Protein AF-A0A254SYN2-F1 (afdb_monomer_lite)

Structure (mmCIF, N/CA/C/O backbone):
data_AF-A0A254SYN2-F1
#
_entry.id   AF-A0A254SYN2-F1
#
loop_
_atom_site.group_PDB
_atom_site.id
_atom_site.type_symbol
_atom_site.label_atom_id
_atom_site.label_alt_id
_atom_site.label_comp_id
_atom_site.label_asym_id
_atom_site.label_entity_id
_atom_site.label_seq_id
_atom_site.pdbx_PDB_ins_code
_atom_site.Cartn_x
_atom_site.Cartn_y
_atom_site.Cartn_z
_atom_site.occupancy
_atom_site.B_iso_or_equiv
_atom_site.auth_seq_id
_atom_site.auth_comp_id
_atom_site.auth_asym_id
_atom_site.auth_atom_id
_atom_site.pdbx_PDB_model_num
ATOM 1 N N . MET A 1 1 ? -3.167 -51.698 -10.925 1.00 39.75 1 MET A N 1
ATOM 2 C CA . MET A 1 1 ? -2.019 -50.828 -11.268 1.00 39.75 1 MET A CA 1
ATOM 3 C C . MET A 1 1 ? -2.520 -49.393 -11.200 1.00 39.75 1 MET A C 1
ATOM 5 O O . MET A 1 1 ? -3.400 -49.044 -11.966 1.00 39.75 1 MET A O 1
ATOM 9 N N . ARG A 1 2 ? -2.306 -48.745 -10.051 1.00 41.72 2 ARG A N 1
ATOM 10 C CA . ARG A 1 2 ? -1.250 -47.735 -9.826 1.00 41.72 2 ARG A CA 1
ATOM 11 C C . ARG A 1 2 ? -1.563 -46.436 -10.576 1.00 41.72 2 ARG A C 1
ATOM 13 O O . ARG A 1 2 ? -1.392 -46.366 -11.780 1.00 41.72 2 ARG A O 1
ATOM 20 N N . ASN A 1 3 ? -2.130 -45.486 -9.833 1.00 45.12 3 ASN A N 1
ATOM 21 C CA . ASN A 1 3 ? -1.497 -44.224 -9.428 1.00 45.12 3 ASN A CA 1
ATOM 22 C C . ASN A 1 3 ? -1.030 -43.360 -10.598 1.00 45.12 3 ASN A C 1
ATOM 24 O O . ASN A 1 3 ? -0.080 -43.741 -11.271 1.00 45.12 3 ASN A O 1
ATOM 28 N N . CYS A 1 4 ? -1.628 -42.173 -10.733 1.00 39.38 4 CYS A N 1
ATOM 29 C CA . CYS A 1 4 ? -0.924 -40.881 -10.824 1.00 39.38 4 CYS A CA 1
ATOM 30 C C . CYS A 1 4 ? -1.861 -39.791 -11.370 1.00 39.38 4 CYS A C 1
ATOM 32 O O . CYS A 1 4 ? -1.658 -39.283 -12.464 1.00 39.38 4 CYS A O 1
ATOM 34 N N . LEU A 1 5 ? -2.882 -39.400 -10.605 1.00 41.75 5 LEU A N 1
ATOM 35 C CA . LEU A 1 5 ? -3.561 -38.117 -10.835 1.00 41.75 5 LEU A CA 1
ATOM 36 C C . LEU A 1 5 ? -3.790 -37.414 -9.494 1.00 41.75 5 LEU A C 1
ATOM 38 O O . LEU A 1 5 ? -4.899 -37.087 -9.092 1.00 41.75 5 LEU A O 1
ATOM 42 N N . LEU A 1 6 ? -2.704 -37.302 -8.736 1.00 45.00 6 LEU A N 1
ATOM 43 C CA . LEU A 1 6 ? -2.683 -36.694 -7.410 1.00 45.00 6 LEU A CA 1
ATOM 44 C C . LEU A 1 6 ? -1.333 -36.004 -7.211 1.00 45.00 6 LEU A C 1
ATOM 46 O O . LEU A 1 6 ? -0.645 -36.231 -6.228 1.00 45.00 6 LEU A O 1
ATOM 50 N N . VAL A 1 7 ? -0.896 -35.225 -8.202 1.00 44.88 7 VAL A N 1
ATOM 51 C CA . VAL A 1 7 ? 0.292 -34.374 -8.087 1.00 44.88 7 VAL A CA 1
ATOM 52 C C . VAL A 1 7 ? 0.077 -33.141 -8.967 1.00 44.88 7 VAL A C 1
ATOM 54 O O . VAL A 1 7 ? -0.285 -33.285 -10.130 1.00 44.88 7 VAL A O 1
ATOM 57 N N . LEU A 1 8 ? 0.341 -31.963 -8.390 1.00 41.53 8 LEU A N 1
ATOM 58 C CA . LEU A 1 8 ? 0.424 -30.626 -9.006 1.00 41.53 8 LEU A CA 1
ATOM 59 C C . LEU A 1 8 ? -0.841 -29.744 -9.033 1.00 41.53 8 LEU A C 1
ATOM 61 O O . LEU A 1 8 ? -1.181 -29.155 -10.048 1.00 41.53 8 LEU A O 1
ATOM 65 N N . PHE A 1 9 ? -1.432 -29.501 -7.863 1.00 37.84 9 PHE A N 1
ATOM 66 C CA . PHE A 1 9 ? -1.893 -28.142 -7.512 1.00 37.84 9 PHE A CA 1
ATOM 67 C C . PHE A 1 9 ? -1.168 -27.661 -6.245 1.00 37.84 9 PHE A C 1
ATOM 69 O O . PHE A 1 9 ? -1.768 -27.206 -5.281 1.00 37.84 9 PHE A O 1
ATOM 76 N N . PHE A 1 10 ? 0.154 -27.843 -6.222 1.00 44.53 10 PHE A N 1
ATOM 77 C CA . PHE A 1 10 ? 1.010 -27.481 -5.089 1.00 44.53 10 PHE A CA 1
ATOM 78 C C . PHE A 1 10 ? 2.329 -26.843 -5.542 1.00 44.53 10 PHE A C 1
ATOM 80 O O . PHE A 1 10 ? 3.385 -27.168 -5.028 1.00 44.53 10 PHE A O 1
ATOM 87 N N . ILE A 1 11 ? 2.291 -25.956 -6.537 1.00 45.94 11 ILE A N 1
ATOM 88 C CA . ILE A 1 11 ? 3.391 -25.030 -6.856 1.00 45.94 11 ILE A CA 1
ATOM 89 C C . ILE A 1 11 ? 2.691 -23.822 -7.492 1.00 45.94 11 ILE A C 1
ATOM 91 O O . ILE A 1 11 ? 2.248 -23.912 -8.626 1.00 45.94 11 ILE A O 1
ATOM 95 N N . THR A 1 12 ? 2.316 -22.777 -6.759 1.00 41.75 12 THR A N 1
ATOM 96 C CA . THR A 1 12 ? 3.215 -21.694 -6.354 1.00 41.75 12 THR A CA 1
ATOM 97 C C . THR A 1 12 ? 2.760 -21.065 -5.033 1.00 41.75 12 TH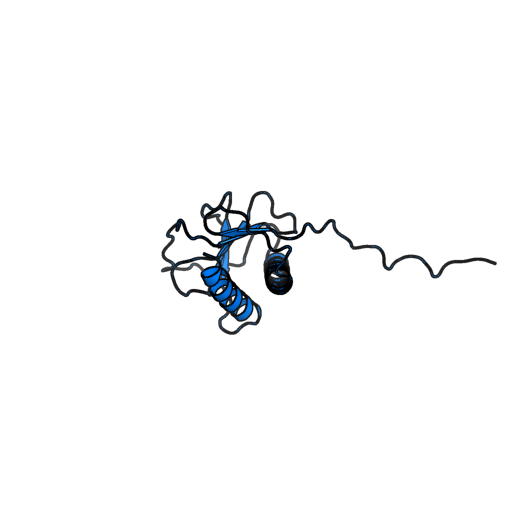R A C 1
ATOM 99 O O . THR A 1 12 ? 2.270 -19.938 -4.998 1.00 41.75 12 THR A O 1
ATOM 102 N N . SER A 1 13 ? 2.969 -21.735 -3.905 1.00 41.41 13 SER A N 1
ATOM 103 C CA . SER A 1 13 ? 3.272 -20.974 -2.693 1.00 41.41 13 SER A CA 1
ATOM 104 C C . SER A 1 13 ? 4.731 -20.535 -2.817 1.00 41.41 13 SER A C 1
ATOM 106 O O . SER A 1 13 ? 5.613 -21.087 -2.161 1.00 41.41 13 SER A O 1
ATOM 108 N N . LEU A 1 14 ? 4.991 -19.569 -3.715 1.00 46.25 14 LEU A N 1
ATOM 109 C CA . LEU A 1 14 ? 6.087 -18.632 -3.474 1.00 46.25 14 LEU A CA 1
ATOM 110 C C . LEU A 1 14 ? 5.917 -18.205 -2.021 1.00 46.25 14 LEU A C 1
ATOM 112 O O . LEU A 1 14 ? 4.784 -17.972 -1.596 1.00 46.25 14 LEU A O 1
ATOM 116 N N . MET A 1 15 ? 7.003 -18.224 -1.258 1.00 47.59 15 MET A N 1
ATOM 117 C CA . MET A 1 15 ? 7.022 -17.819 0.141 1.00 47.59 15 MET A CA 1
ATOM 118 C C . MET A 1 15 ? 6.592 -16.356 0.240 1.00 47.59 15 MET A C 1
ATOM 120 O O . MET A 1 15 ? 7.412 -15.452 0.278 1.00 47.59 15 MET A O 1
ATOM 124 N N . TYR A 1 16 ? 5.285 -16.137 0.195 1.00 62.19 16 TYR A N 1
ATOM 125 C CA . TYR A 1 16 ? 4.665 -14.840 0.276 1.00 62.19 16 TYR A CA 1
ATOM 126 C C . TYR A 1 16 ? 4.544 -14.534 1.757 1.00 62.19 16 TYR A C 1
ATOM 128 O O . TYR A 1 16 ? 3.749 -15.152 2.478 1.00 62.19 16 TYR A O 1
ATOM 136 N N . ALA A 1 17 ? 5.394 -13.628 2.227 1.00 79.69 17 ALA A N 1
ATOM 137 C CA . ALA A 1 17 ? 5.196 -13.050 3.540 1.00 79.69 17 ALA A CA 1
ATOM 138 C C . ALA A 1 17 ? 3.901 -12.227 3.507 1.00 79.69 17 ALA A C 1
ATOM 140 O O . ALA A 1 17 ? 3.509 -11.707 2.467 1.00 79.69 17 ALA A O 1
ATOM 141 N N . ASN A 1 18 ? 3.206 -12.104 4.638 1.00 88.31 18 ASN A N 1
ATOM 142 C CA . ASN A 1 18 ? 2.120 -11.128 4.682 1.00 88.31 18 ASN A CA 1
ATOM 143 C C . ASN A 1 18 ? 2.748 -9.725 4.665 1.00 88.31 18 ASN A C 1
ATOM 145 O O . ASN A 1 18 ? 3.680 -9.501 5.440 1.00 88.31 18 ASN A O 1
ATOM 149 N N . PRO A 1 19 ? 2.235 -8.792 3.850 1.00 92.44 19 PRO A N 1
ATOM 150 C CA . PRO A 1 19 ? 2.712 -7.426 3.832 1.00 92.44 19 PRO A CA 1
ATOM 151 C C . PRO A 1 19 ? 2.456 -6.780 5.190 1.00 92.44 19 PRO A C 1
ATOM 153 O O . PRO A 1 19 ? 1.465 -7.074 5.873 1.00 92.44 19 PRO A O 1
ATOM 156 N N . GLU A 1 20 ? 3.359 -5.893 5.582 1.00 94.06 20 GLU A N 1
ATOM 157 C CA . GLU A 1 20 ? 3.334 -5.241 6.886 1.00 94.06 20 GLU A CA 1
ATOM 158 C C . GLU A 1 20 ? 2.997 -3.762 6.722 1.00 94.06 20 GLU A C 1
ATOM 160 O O . GLU A 1 20 ? 3.567 -3.078 5.877 1.00 94.06 20 GLU A O 1
ATOM 165 N N . LEU A 1 21 ? 2.059 -3.268 7.529 1.00 91.94 21 LEU A N 1
ATOM 166 C CA . LEU A 1 21 ? 1.601 -1.883 7.493 1.00 91.94 21 LEU A CA 1
ATOM 167 C C . LEU A 1 21 ? 2.322 -1.053 8.554 1.00 91.94 21 LEU A C 1
ATOM 169 O O . LEU A 1 21 ? 2.376 -1.456 9.718 1.00 91.94 21 LEU A O 1
ATOM 173 N N . TYR A 1 22 ? 2.782 0.131 8.164 1.00 89.75 22 TYR A N 1
ATOM 174 C CA . TYR A 1 22 ? 3.397 1.116 9.040 1.00 89.75 22 TYR A CA 1
ATOM 175 C C . TYR A 1 22 ? 2.701 2.475 8.907 1.00 89.75 22 TYR A C 1
ATOM 177 O O . TYR A 1 22 ? 2.335 2.901 7.810 1.00 89.75 22 TYR A O 1
ATOM 185 N N . ILE A 1 23 ? 2.520 3.160 10.038 1.00 86.44 23 ILE A N 1
ATOM 186 C CA . ILE A 1 23 ? 2.021 4.539 10.109 1.00 86.44 23 ILE A CA 1
ATOM 187 C C . ILE A 1 23 ? 2.988 5.342 10.976 1.00 86.44 23 ILE A C 1
ATOM 189 O O . ILE A 1 23 ? 3.208 4.986 12.135 1.00 86.44 23 ILE A O 1
ATOM 193 N N . GLY A 1 24 ? 3.575 6.406 10.426 1.00 82.31 24 GLY A N 1
ATOM 194 C CA . GLY A 1 24 ? 4.589 7.205 11.121 1.00 82.31 24 GLY A CA 1
ATOM 195 C C . GLY A 1 24 ? 5.745 6.346 11.647 1.00 82.31 24 GLY A C 1
ATOM 196 O O . GLY A 1 24 ? 6.152 6.481 12.800 1.00 82.31 24 GLY A O 1
ATOM 197 N N . GLY A 1 25 ? 6.178 5.359 10.852 1.00 81.94 25 GLY A N 1
ATOM 198 C CA . GLY A 1 25 ? 7.225 4.394 11.209 1.00 81.94 25 GLY A CA 1
ATOM 199 C C . GLY A 1 25 ? 6.818 3.313 12.224 1.00 81.94 25 GLY A C 1
ATOM 200 O O . GLY A 1 25 ? 7.618 2.433 12.542 1.00 81.94 25 GLY A O 1
ATOM 201 N N . LYS A 1 26 ? 5.582 3.319 12.742 1.00 88.19 26 LYS A N 1
ATOM 202 C CA . LYS A 1 26 ? 5.102 2.306 13.697 1.00 88.19 26 LYS A CA 1
ATOM 203 C C . LYS A 1 26 ? 4.346 1.194 12.988 1.00 88.19 26 LYS A C 1
ATOM 205 O O . LYS A 1 26 ? 3.373 1.459 12.284 1.00 88.19 26 LYS A O 1
ATOM 210 N N . LYS A 1 27 ? 4.752 -0.053 13.235 1.00 91.56 27 LYS A N 1
ATOM 211 C CA . LYS A 1 27 ? 4.056 -1.240 12.729 1.00 91.56 27 LYS A CA 1
ATOM 212 C C . LYS A 1 27 ? 2.651 -1.332 13.321 1.00 91.56 27 LYS A C 1
ATOM 214 O O . LYS A 1 27 ? 2.480 -1.262 14.538 1.00 91.56 27 LYS A O 1
ATOM 219 N N . ILE A 1 28 ? 1.665 -1.542 12.459 1.00 91.94 28 ILE A N 1
ATOM 220 C CA . ILE A 1 28 ? 0.261 -1.711 12.829 1.00 91.94 28 ILE A CA 1
ATOM 221 C C . ILE A 1 28 ? -0.080 -3.196 12.895 1.00 91.94 28 ILE A C 1
ATOM 223 O O . ILE A 1 28 ? 0.156 -3.950 11.949 1.00 91.94 28 ILE A O 1
ATOM 227 N N . ASP A 1 29 ? -0.667 -3.620 14.014 1.00 92.31 29 ASP A N 1
ATOM 228 C CA . ASP A 1 29 ? -1.195 -4.973 14.155 1.00 92.31 29 ASP A CA 1
ATOM 229 C C . ASP A 1 29 ? -2.531 -5.106 13.411 1.00 92.31 29 ASP A C 1
ATOM 231 O O . ASP A 1 29 ? -3.578 -4.653 13.869 1.00 92.31 29 ASP A O 1
ATOM 235 N N . MET A 1 30 ? -2.489 -5.759 12.250 1.00 91.69 30 MET A N 1
ATOM 236 C CA . MET A 1 30 ? -3.670 -6.051 11.433 1.00 91.69 30 MET A CA 1
ATOM 237 C C . MET A 1 30 ? -4.305 -7.415 11.755 1.00 91.69 30 MET A C 1
ATOM 239 O O . MET A 1 30 ? -5.231 -7.834 11.063 1.00 91.69 30 MET A O 1
ATOM 243 N N . SER A 1 31 ? -3.825 -8.150 12.767 1.00 89.62 31 SER A N 1
ATOM 244 C CA . SER A 1 31 ? -4.278 -9.525 13.044 1.00 89.62 31 SER A CA 1
ATOM 245 C C . SER A 1 31 ? -5.775 -9.626 13.353 1.00 89.62 31 SER A C 1
ATOM 247 O O . SER A 1 31 ? -6.410 -10.623 13.006 1.00 89.62 31 SER A O 1
ATOM 249 N N . LYS A 1 32 ? -6.342 -8.581 13.962 1.00 89.12 32 LYS A N 1
ATOM 250 C CA . LYS A 1 32 ? -7.763 -8.490 14.328 1.00 89.12 32 LYS A CA 1
ATOM 251 C C . LYS A 1 32 ? -8.626 -7.812 13.265 1.00 89.12 32 LYS A C 1
ATOM 253 O O . LYS A 1 32 ? -9.846 -7.920 13.327 1.00 89.12 32 LYS A O 1
ATOM 258 N N . ASP A 1 33 ? -8.009 -7.142 12.293 1.00 91.38 33 ASP A N 1
ATOM 259 C CA . ASP A 1 33 ? -8.701 -6.433 11.220 1.00 91.38 33 ASP A CA 1
ATOM 260 C C . ASP A 1 33 ? -8.461 -7.131 9.874 1.00 91.38 33 ASP A C 1
ATOM 262 O O . ASP A 1 33 ? -7.592 -6.770 9.074 1.00 91.38 33 ASP A O 1
ATOM 266 N N . LEU A 1 34 ? -9.261 -8.172 9.631 1.00 90.81 34 LEU A N 1
ATOM 267 C CA . LEU A 1 34 ? -9.155 -8.995 8.426 1.00 90.81 34 LEU A CA 1
ATOM 268 C C . LEU A 1 34 ? -9.457 -8.215 7.144 1.00 90.81 34 LEU A C 1
ATOM 270 O O . LEU A 1 34 ? -8.924 -8.558 6.088 1.00 90.81 34 LEU A O 1
ATOM 274 N N . ASP A 1 35 ? -10.293 -7.181 7.215 1.00 91.06 35 ASP A N 1
ATOM 275 C CA . ASP A 1 35 ? -10.635 -6.380 6.043 1.00 91.06 35 ASP A CA 1
ATOM 276 C C . ASP A 1 35 ? -9.506 -5.416 5.691 1.00 91.06 35 ASP A C 1
ATOM 278 O O . ASP A 1 35 ? -9.146 -5.313 4.518 1.00 91.06 35 ASP A O 1
ATOM 282 N N . LEU A 1 36 ? -8.878 -4.780 6.687 1.00 90.31 36 LEU A N 1
ATOM 283 C CA . LEU A 1 36 ? -7.663 -3.996 6.465 1.00 90.31 36 LEU A CA 1
ATOM 284 C C . LEU A 1 36 ? -6.555 -4.880 5.889 1.00 90.31 36 LEU A C 1
ATOM 286 O O . LEU A 1 36 ? -5.938 -4.515 4.890 1.00 90.31 36 LEU A O 1
ATOM 290 N N . LYS A 1 37 ? -6.372 -6.082 6.448 1.00 91.69 37 LYS A N 1
ATOM 291 C CA . LYS A 1 37 ? -5.399 -7.052 5.941 1.00 91.69 37 LYS A CA 1
ATOM 292 C C . LYS A 1 37 ? -5.646 -7.394 4.467 1.00 91.69 37 LYS A C 1
ATOM 294 O O . LYS A 1 37 ? -4.708 -7.367 3.677 1.00 91.69 37 LYS A O 1
ATOM 299 N N . LYS A 1 38 ? -6.894 -7.675 4.070 1.00 90.31 38 LYS A N 1
ATOM 300 C CA . LYS A 1 38 ? -7.256 -7.952 2.663 1.00 90.31 38 LYS A CA 1
ATOM 301 C C . LYS A 1 38 ? -6.971 -6.771 1.739 1.00 90.31 38 LYS A C 1
ATOM 303 O O . LYS A 1 38 ? -6.517 -6.982 0.619 1.00 90.31 38 LYS A O 1
ATOM 308 N N . VAL A 1 39 ? -7.244 -5.547 2.189 1.00 90.75 39 VAL A N 1
ATOM 309 C CA . VAL A 1 39 ? -6.981 -4.339 1.398 1.00 90.75 39 VAL A CA 1
ATOM 310 C C . VAL A 1 39 ? -5.479 -4.138 1.200 1.00 90.75 39 VAL A C 1
ATOM 312 O O . VAL A 1 39 ? -5.052 -3.930 0.067 1.00 90.75 39 VAL A O 1
ATOM 315 N N . VAL A 1 40 ? -4.673 -4.271 2.259 1.00 91.88 40 VAL A N 1
ATOM 316 C CA . VAL A 1 40 ? -3.207 -4.154 2.165 1.00 91.88 40 VAL A CA 1
ATOM 317 C C . VAL A 1 40 ? -2.632 -5.221 1.232 1.00 91.88 40 VAL A C 1
ATOM 319 O O . VAL A 1 40 ? -1.843 -4.886 0.355 1.00 91.88 40 VAL A O 1
ATOM 322 N N . LEU A 1 41 ? -3.096 -6.471 1.344 1.00 91.69 41 LEU A N 1
ATOM 323 C CA . LEU A 1 41 ? -2.745 -7.558 0.421 1.00 91.69 41 LEU A CA 1
ATOM 324 C C . LEU A 1 41 ? -3.071 -7.209 -1.039 1.00 91.69 41 LEU A C 1
ATOM 326 O O . LEU A 1 41 ? -2.228 -7.338 -1.921 1.00 91.69 41 LEU A O 1
ATOM 330 N N . ALA A 1 42 ? -4.287 -6.728 -1.307 1.00 89.56 42 ALA A N 1
ATOM 331 C CA . ALA A 1 42 ? -4.719 -6.406 -2.666 1.00 89.56 42 ALA A CA 1
ATOM 332 C C . ALA A 1 42 ? -3.941 -5.230 -3.280 1.00 89.56 42 ALA A C 1
ATOM 334 O O . ALA A 1 42 ? -3.711 -5.206 -4.496 1.00 89.56 42 ALA A O 1
ATOM 335 N N . ILE A 1 43 ? -3.558 -4.251 -2.456 1.00 90.00 43 ILE A N 1
ATOM 336 C CA . ILE A 1 43 ? -2.716 -3.124 -2.863 1.00 90.00 43 ILE A CA 1
ATOM 337 C C . ILE A 1 43 ? -1.296 -3.611 -3.164 1.00 90.00 43 ILE A C 1
ATOM 339 O O . ILE A 1 43 ? -0.797 -3.312 -4.248 1.00 90.00 43 ILE A O 1
ATOM 343 N N . ASP A 1 44 ? -0.690 -4.396 -2.270 1.00 91.31 44 ASP A N 1
ATOM 344 C CA . ASP A 1 44 ? 0.643 -4.986 -2.444 1.00 91.31 44 ASP A CA 1
ATOM 345 C C . ASP A 1 44 ? 0.731 -5.811 -3.738 1.00 91.31 44 ASP A C 1
ATOM 347 O O . ASP A 1 44 ? 1.542 -5.510 -4.613 1.00 91.31 44 ASP A O 1
ATOM 351 N N . ASP A 1 45 ? -0.199 -6.749 -3.939 1.00 88.69 45 ASP A N 1
ATOM 352 C CA . ASP A 1 45 ? -0.312 -7.544 -5.169 1.00 88.69 45 ASP A CA 1
ATOM 353 C C . ASP A 1 45 ? -0.424 -6.675 -6.423 1.00 88.69 45 ASP A C 1
ATOM 355 O O . ASP A 1 45 ? 0.142 -6.975 -7.477 1.00 88.69 45 ASP A O 1
ATOM 359 N N . SER A 1 46 ? -1.219 -5.609 -6.337 1.00 87.62 46 SER A N 1
ATOM 360 C CA . SER A 1 46 ? -1.457 -4.715 -7.464 1.00 87.62 46 SER A CA 1
ATOM 361 C C . SER A 1 46 ? -0.219 -3.892 -7.803 1.00 87.62 46 SER A C 1
ATOM 363 O O . SER A 1 46 ? 0.066 -3.704 -8.988 1.00 87.62 46 SER A O 1
ATOM 365 N N . LEU A 1 47 ? 0.496 -3.392 -6.799 1.00 86.69 47 LEU A N 1
ATOM 366 C CA . LEU A 1 47 ? 1.717 -2.613 -6.982 1.00 86.69 47 LEU A CA 1
ATOM 367 C C . LEU A 1 47 ? 2.857 -3.498 -7.473 1.00 86.69 47 LEU A C 1
ATOM 369 O O . LEU A 1 47 ? 3.463 -3.169 -8.488 1.00 86.69 47 LEU A O 1
ATOM 373 N N . HIS A 1 48 ? 3.062 -4.662 -6.857 1.00 85.94 48 HIS A N 1
ATOM 374 C CA . HIS A 1 48 ? 4.084 -5.615 -7.278 1.00 85.94 48 HIS A CA 1
ATOM 375 C C . HIS A 1 48 ? 3.877 -6.076 -8.730 1.00 85.94 48 HIS A C 1
ATOM 377 O O . HIS A 1 48 ? 4.817 -6.069 -9.512 1.00 85.94 48 HIS A O 1
ATOM 383 N N . LYS A 1 49 ? 2.638 -6.365 -9.165 1.00 83.25 49 LYS A N 1
ATOM 384 C CA . LYS A 1 49 ? 2.348 -6.696 -10.582 1.00 83.25 49 LYS A CA 1
ATOM 385 C C . LYS A 1 49 ? 2.693 -5.580 -11.572 1.00 83.25 49 LYS A C 1
ATOM 387 O O . LYS A 1 49 ? 2.847 -5.852 -12.759 1.00 83.25 49 LYS A O 1
ATOM 392 N N . ARG A 1 50 ? 2.715 -4.328 -11.111 1.00 77.50 50 ARG A N 1
ATOM 393 C CA . ARG A 1 50 ? 3.060 -3.146 -11.919 1.00 77.50 50 ARG A CA 1
ATOM 394 C C . ARG A 1 50 ? 4.544 -2.804 -11.834 1.00 77.50 50 ARG A C 1
ATOM 396 O O . ARG A 1 50 ? 5.040 -2.083 -12.692 1.00 77.50 50 ARG A O 1
ATOM 403 N N . TRP A 1 51 ? 5.223 -3.298 -10.808 1.00 77.31 51 TRP A N 1
ATOM 404 C CA . TRP A 1 51 ? 6.647 -3.131 -10.605 1.00 77.31 51 TRP A CA 1
ATOM 405 C C . TRP A 1 51 ? 7.407 -4.182 -11.415 1.00 77.31 51 TRP A C 1
ATOM 407 O O . TRP A 1 51 ? 7.233 -5.383 -11.219 1.00 77.31 51 TRP A O 1
ATOM 417 N N . ILE A 1 52 ? 8.246 -3.740 -12.351 1.00 67.25 52 ILE A N 1
ATOM 418 C CA . ILE A 1 52 ? 9.062 -4.637 -13.174 1.00 67.25 52 ILE A CA 1
ATOM 419 C C . ILE A 1 52 ? 10.520 -4.409 -12.790 1.00 67.25 52 ILE A C 1
ATOM 421 O O . ILE A 1 52 ? 11.131 -3.437 -13.226 1.00 67.25 52 ILE A O 1
ATOM 425 N N . GLY A 1 53 ? 11.069 -5.296 -11.955 1.00 60.25 53 GLY A N 1
ATOM 426 C CA . GLY A 1 53 ? 12.514 -5.398 -11.714 1.00 60.25 53 GLY A CA 1
ATOM 427 C C . GLY A 1 53 ? 13.207 -4.095 -11.297 1.00 60.25 53 GLY A C 1
ATOM 428 O O . GLY A 1 53 ? 14.301 -3.818 -11.780 1.00 60.25 53 GLY A O 1
ATOM 429 N N . GLY A 1 54 ? 12.579 -3.285 -10.439 1.00 59.78 54 GLY A N 1
ATOM 430 C CA . GLY A 1 54 ? 13.180 -2.060 -9.894 1.00 59.78 54 GLY A CA 1
ATOM 431 C C . GLY A 1 54 ? 12.621 -0.746 -10.437 1.00 59.78 54 GLY A C 1
ATOM 432 O O . GLY A 1 54 ? 13.010 0.309 -9.942 1.00 59.78 54 GLY A O 1
ATOM 433 N N . GLN A 1 55 ? 11.706 -0.763 -11.412 1.00 60.31 55 GLN A N 1
ATOM 434 C CA . GLN A 1 55 ? 11.174 0.473 -11.995 1.00 60.31 55 GLN A CA 1
ATOM 435 C C . GLN A 1 55 ? 9.648 0.466 -12.116 1.00 60.31 55 GLN A C 1
ATOM 437 O O . GLN A 1 55 ? 9.024 -0.522 -12.509 1.00 60.31 55 GLN A O 1
ATOM 442 N N . PHE A 1 56 ? 9.057 1.615 -11.794 1.00 67.62 56 PHE A N 1
ATOM 443 C CA . PHE A 1 56 ? 7.742 2.012 -12.280 1.00 67.62 56 PHE A CA 1
ATOM 444 C C . PHE A 1 56 ? 7.923 2.816 -13.578 1.00 67.62 56 PHE A C 1
ATOM 446 O O . PHE A 1 56 ? 8.934 3.491 -13.760 1.00 67.62 56 PHE A O 1
ATOM 453 N N . VAL A 1 57 ? 6.961 2.740 -14.501 1.00 56.44 57 VAL A N 1
ATOM 454 C CA . VAL A 1 57 ? 6.990 3.520 -15.751 1.00 56.44 57 VAL A CA 1
ATOM 455 C C . VAL A 1 57 ? 6.619 4.971 -15.426 1.00 56.44 57 VAL A C 1
ATOM 457 O O . VAL A 1 57 ? 5.482 5.248 -15.048 1.00 56.44 57 VAL A O 1
ATOM 460 N N . PHE A 1 58 ? 7.569 5.897 -15.546 1.00 57.41 58 PHE A N 1
ATOM 461 C CA . PHE A 1 58 ? 7.372 7.304 -15.183 1.00 57.41 58 PHE A CA 1
ATOM 462 C C . PHE A 1 58 ? 6.866 8.178 -16.331 1.00 57.41 58 PHE A C 1
ATOM 464 O O . PHE A 1 58 ? 7.398 8.113 -17.438 1.00 57.41 58 PHE A O 1
ATOM 471 N N . PRO A 1 59 ? 5.983 9.136 -16.025 1.00 49.84 59 PRO A N 1
ATOM 472 C CA . PRO A 1 59 ? 6.081 10.508 -16.507 1.00 49.84 59 PRO A CA 1
ATOM 473 C C . PRO A 1 59 ? 6.707 11.405 -15.424 1.00 49.84 59 PRO A C 1
ATOM 475 O O . PRO A 1 59 ? 6.363 11.255 -14.257 1.00 49.84 59 PRO A O 1
ATOM 478 N N . GLU A 1 60 ? 7.596 12.339 -15.786 1.00 45.75 60 GLU A N 1
ATOM 479 C CA . GLU A 1 60 ? 8.074 13.397 -14.875 1.00 45.75 60 GLU A CA 1
ATOM 480 C C . GLU A 1 60 ? 6.891 14.145 -14.234 1.00 45.75 60 GLU A C 1
ATOM 482 O O . GLU A 1 60 ? 5.986 14.610 -14.928 1.00 45.75 60 GLU A O 1
ATOM 487 N N . LEU A 1 61 ? 6.906 14.296 -12.908 1.00 50.34 61 LEU A N 1
ATOM 488 C CA . LEU A 1 61 ? 5.885 15.028 -12.165 1.00 50.34 61 LEU A CA 1
ATOM 489 C C . LEU A 1 61 ? 6.471 16.287 -11.545 1.00 50.34 61 LEU A C 1
ATOM 491 O O . LEU A 1 61 ? 7.096 16.261 -10.486 1.00 50.34 61 LEU A O 1
ATOM 495 N N . ILE A 1 62 ? 6.188 17.411 -12.189 1.00 43.34 62 ILE A N 1
ATOM 496 C CA . ILE A 1 62 ? 6.343 18.737 -11.601 1.00 43.34 62 ILE A CA 1
ATOM 497 C C . ILE A 1 62 ? 5.152 18.958 -10.652 1.00 43.34 62 ILE A C 1
ATOM 499 O O . ILE A 1 62 ? 4.003 18.869 -11.078 1.00 43.34 62 ILE A O 1
ATOM 503 N N . GLY A 1 63 ? 5.403 19.258 -9.372 1.00 43.31 63 GLY A N 1
ATOM 504 C CA . GLY A 1 63 ? 4.371 19.773 -8.454 1.00 43.31 63 GLY A CA 1
ATOM 505 C C . GLY A 1 63 ? 3.844 18.830 -7.363 1.00 43.31 63 GLY A C 1
ATOM 506 O O . GLY A 1 63 ? 2.938 19.222 -6.629 1.00 43.31 63 GLY A O 1
ATOM 507 N N . LEU A 1 64 ? 4.401 17.627 -7.185 1.00 48.81 64 LEU A N 1
ATOM 508 C CA . LEU A 1 64 ? 4.194 16.882 -5.936 1.00 48.81 64 LEU A CA 1
ATOM 509 C C . LEU A 1 64 ? 5.121 17.456 -4.855 1.00 48.81 64 LEU A C 1
ATOM 511 O O . LEU A 1 64 ? 6.339 17.341 -4.960 1.00 48.81 64 LEU A O 1
ATOM 515 N N . CYS A 1 65 ? 4.557 18.081 -3.815 1.00 46.28 65 CYS A N 1
ATOM 516 C CA . CYS A 1 65 ? 5.333 18.491 -2.643 1.00 46.28 65 CYS A CA 1
ATOM 517 C C . CYS A 1 65 ? 5.910 17.244 -1.956 1.00 46.28 65 CYS A C 1
ATOM 519 O O . CYS A 1 65 ? 5.171 16.442 -1.385 1.00 46.28 65 CYS A O 1
ATOM 521 N N . GLY A 1 66 ? 7.231 17.087 -2.048 1.00 43.94 66 GLY A N 1
ATOM 522 C CA . GLY A 1 66 ? 8.008 16.005 -1.451 1.00 43.94 66 GLY A CA 1
ATOM 523 C C . GLY A 1 66 ? 8.292 16.228 0.036 1.00 43.94 66 GLY A C 1
ATOM 524 O O . GLY A 1 66 ? 9.451 16.264 0.443 1.00 43.94 66 GLY A O 1
ATOM 525 N N . CYS A 1 67 ? 7.254 16.411 0.853 1.00 49.50 67 CYS A N 1
ATOM 526 C CA . CYS A 1 67 ? 7.419 16.459 2.302 1.00 49.50 67 CYS A CA 1
ATOM 527 C C . CYS A 1 67 ? 7.510 15.030 2.864 1.00 49.50 67 CYS A C 1
ATOM 529 O O . CYS A 1 67 ? 6.527 14.286 2.824 1.00 49.50 67 CYS A O 1
ATOM 531 N N . ALA A 1 68 ? 8.652 14.668 3.454 1.00 48.19 68 ALA A N 1
ATOM 532 C CA . ALA A 1 68 ? 8.694 13.566 4.408 1.00 48.19 68 ALA A CA 1
ATOM 533 C C . ALA A 1 68 ? 7.830 13.981 5.606 1.00 48.19 68 ALA A C 1
ATOM 535 O O . ALA A 1 68 ? 8.207 14.870 6.367 1.00 48.19 68 ALA A O 1
ATOM 536 N N . CYS A 1 69 ? 6.623 13.434 5.715 1.00 54.19 69 CYS A N 1
ATOM 537 C CA . CYS A 1 6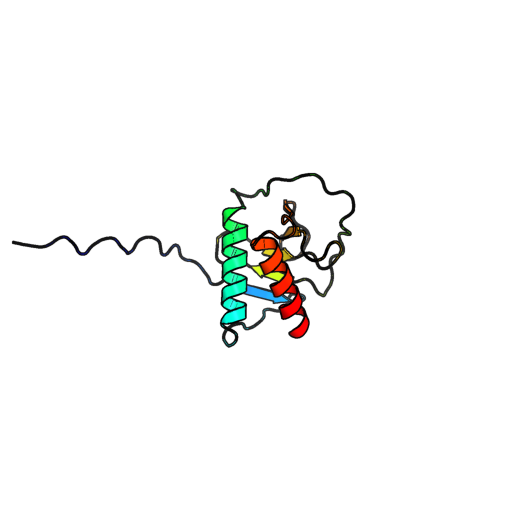9 ? 5.768 13.698 6.863 1.00 54.19 69 CYS A CA 1
ATOM 538 C C . CYS A 1 69 ? 5.985 12.611 7.909 1.00 54.19 69 CYS A C 1
ATOM 540 O O . CYS A 1 69 ? 5.943 11.426 7.574 1.00 54.19 69 CYS A O 1
ATOM 542 N N . ASP A 1 70 ? 6.047 13.016 9.177 1.00 55.44 70 ASP A N 1
ATOM 543 C CA . ASP A 1 70 ? 6.044 12.139 10.366 1.00 55.44 70 ASP A CA 1
ATOM 544 C C . ASP A 1 70 ? 4.818 11.202 10.435 1.00 55.44 70 ASP A C 1
ATOM 546 O O . ASP A 1 70 ? 4.725 10.296 11.257 1.00 55.44 70 ASP A O 1
ATOM 550 N N . ASP A 1 71 ? 3.875 11.423 9.526 1.00 63.66 71 ASP A N 1
ATOM 551 C CA . ASP A 1 71 ? 2.583 10.787 9.376 1.00 63.66 71 ASP A CA 1
ATOM 552 C C . ASP A 1 71 ? 2.493 9.811 8.190 1.00 63.66 71 ASP A C 1
ATOM 554 O O . ASP A 1 71 ? 1.383 9.374 7.853 1.00 63.66 71 ASP A O 1
ATOM 558 N N . GLY A 1 72 ? 3.626 9.503 7.548 1.00 77.81 72 GLY A N 1
ATOM 559 C CA . GLY A 1 72 ? 3.716 8.647 6.366 1.00 77.81 72 GLY A CA 1
ATOM 560 C C . GLY A 1 72 ? 3.077 7.272 6.566 1.00 77.81 72 GLY A C 1
ATOM 561 O O . GLY A 1 72 ? 3.169 6.674 7.637 1.00 77.81 72 GLY A O 1
ATOM 562 N N . ILE A 1 73 ? 2.408 6.781 5.524 1.00 85.19 73 ILE A N 1
ATOM 563 C CA . ILE A 1 73 ? 1.844 5.430 5.481 1.00 85.19 73 ILE A CA 1
ATOM 564 C C . ILE A 1 73 ? 2.735 4.621 4.548 1.00 85.19 73 ILE A C 1
ATOM 566 O O . ILE A 1 73 ? 2.884 4.999 3.382 1.00 85.19 73 ILE A O 1
ATOM 570 N N . SER A 1 74 ? 3.301 3.522 5.036 1.00 88.94 74 SER A N 1
ATOM 571 C CA . SER A 1 74 ? 4.105 2.618 4.218 1.00 88.94 74 SER A CA 1
ATOM 572 C C . SER A 1 74 ? 3.667 1.167 4.372 1.00 88.94 74 SER A C 1
ATOM 574 O O . SER A 1 74 ? 3.134 0.747 5.401 1.00 88.94 74 SER A O 1
ATOM 576 N N . VAL A 1 75 ? 3.831 0.403 3.294 1.00 91.25 75 VAL A N 1
ATOM 577 C CA . VAL A 1 75 ? 3.593 -1.040 3.277 1.00 91.25 75 VAL A CA 1
ATOM 578 C C . VAL A 1 75 ? 4.888 -1.732 2.885 1.00 91.25 75 VAL A C 1
ATOM 580 O O . VAL A 1 75 ? 5.382 -1.549 1.772 1.00 91.25 75 VAL A O 1
ATOM 583 N N . LYS A 1 76 ? 5.420 -2.555 3.790 1.00 91.94 76 LYS A N 1
ATOM 584 C CA . LYS A 1 76 ? 6.486 -3.499 3.461 1.00 91.94 76 LYS A CA 1
ATOM 585 C C . LYS A 1 76 ? 5.870 -4.653 2.684 1.00 91.94 76 LYS A C 1
ATOM 587 O O . LYS A 1 76 ? 4.938 -5.289 3.180 1.00 91.94 76 LYS A O 1
ATOM 592 N N . SER A 1 77 ? 6.351 -4.874 1.465 1.00 90.81 77 SER A N 1
ATOM 593 C CA . SER A 1 77 ? 5.772 -5.865 0.560 1.00 90.81 77 SER A CA 1
ATOM 594 C C . SER A 1 77 ? 5.900 -7.284 1.112 1.00 90.81 77 SER A C 1
ATOM 596 O O . SER A 1 77 ? 6.853 -7.609 1.821 1.00 90.81 77 SER A O 1
ATOM 598 N N . GLY A 1 78 ? 4.928 -8.135 0.775 1.00 91.12 78 GLY A N 1
ATOM 599 C CA . GLY A 1 78 ? 5.048 -9.580 0.951 1.00 91.12 78 GL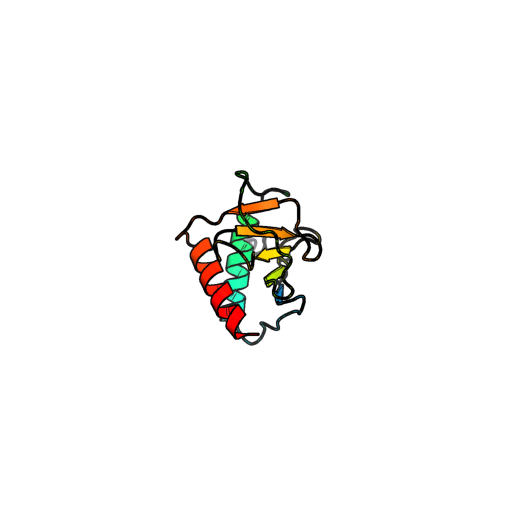Y A CA 1
ATOM 600 C C . GLY A 1 78 ? 5.931 -10.252 -0.109 1.00 91.12 78 GLY A C 1
ATOM 601 O O . GLY A 1 78 ? 6.293 -11.422 0.041 1.00 91.12 78 GLY A O 1
ATOM 602 N N . TYR A 1 79 ? 6.263 -9.515 -1.173 1.00 88.25 79 TYR A N 1
ATOM 603 C CA . TYR A 1 79 ? 7.191 -9.894 -2.232 1.00 88.25 79 TYR A CA 1
ATOM 604 C C . TYR A 1 79 ? 8.594 -9.343 -1.950 1.00 88.25 79 TYR A C 1
ATOM 606 O O . TYR A 1 79 ? 8.756 -8.358 -1.231 1.00 88.25 79 TYR A O 1
ATOM 614 N N . ASP A 1 80 ? 9.613 -9.968 -2.541 1.00 86.19 80 ASP A N 1
ATOM 615 C CA . ASP A 1 80 ? 10.986 -9.471 -2.455 1.00 86.19 80 ASP A CA 1
ATOM 616 C C . ASP A 1 80 ? 11.162 -8.232 -3.343 1.00 86.19 80 ASP A C 1
ATOM 618 O O . ASP A 1 80 ? 11.299 -8.327 -4.565 1.00 86.19 80 ASP A O 1
ATOM 622 N N . ILE A 1 81 ? 11.125 -7.065 -2.703 1.00 82.44 81 ILE A N 1
ATOM 623 C CA . ILE A 1 81 ? 11.454 -5.766 -3.299 1.00 82.44 81 ILE A CA 1
ATOM 624 C C . ILE A 1 81 ? 12.705 -5.159 -2.640 1.00 82.44 81 ILE A C 1
ATOM 626 O O . ILE A 1 81 ? 12.905 -3.948 -2.694 1.00 82.44 81 ILE A O 1
ATOM 630 N N . GLY A 1 82 ? 13.538 -5.991 -1.999 1.00 83.50 82 GLY A N 1
ATOM 631 C CA . GLY A 1 82 ? 14.653 -5.549 -1.161 1.00 83.50 82 GLY A CA 1
ATOM 632 C C . GLY A 1 82 ? 14.198 -4.902 0.152 1.00 83.50 82 GLY A C 1
ATOM 633 O O . GLY A 1 82 ? 13.163 -5.258 0.718 1.00 83.50 82 GLY A O 1
ATOM 634 N N . ASP A 1 83 ? 14.975 -3.931 0.636 1.00 81.06 83 ASP A N 1
ATOM 635 C CA . ASP A 1 83 ? 14.660 -3.153 1.847 1.00 81.06 83 ASP A CA 1
ATOM 636 C C . ASP A 1 83 ? 13.633 -2.036 1.596 1.00 81.06 83 ASP A C 1
ATOM 638 O O . ASP A 1 83 ? 13.305 -1.259 2.499 1.00 81.06 83 ASP A O 1
ATOM 642 N N . SER A 1 84 ? 13.118 -1.943 0.371 1.00 82.62 84 SER A N 1
ATOM 643 C CA . SER A 1 84 ? 12.190 -0.896 -0.011 1.00 82.62 84 SER A CA 1
ATOM 644 C C . SER A 1 84 ? 10.764 -1.151 0.493 1.00 82.62 84 SER A C 1
ATOM 646 O O . SER A 1 84 ? 10.346 -2.272 0.793 1.00 82.62 84 SER A O 1
ATOM 648 N N . VAL A 1 85 ? 9.975 -0.080 0.548 1.00 86.81 85 VAL A N 1
ATOM 649 C CA . VAL A 1 85 ? 8.556 -0.101 0.921 1.00 86.81 85 VAL A CA 1
ATOM 650 C C . VAL A 1 85 ? 7.707 0.634 -0.109 1.00 86.81 85 VAL A C 1
ATOM 652 O O . VAL A 1 85 ? 8.174 1.553 -0.787 1.00 86.81 85 VAL A O 1
ATOM 655 N N . TRP A 1 86 ? 6.425 0.277 -0.184 1.00 88.62 86 TRP A N 1
ATOM 656 C CA . TRP A 1 86 ? 5.421 1.103 -0.848 1.00 88.62 86 TRP A CA 1
ATOM 657 C C . TRP A 1 86 ? 5.087 2.283 0.059 1.00 88.62 86 TRP A C 1
ATOM 659 O O . TRP A 1 86 ? 4.337 2.137 1.023 1.00 88.62 86 TRP A O 1
ATOM 669 N N . LEU A 1 87 ? 5.646 3.451 -0.234 1.00 85.81 87 LEU A N 1
ATOM 670 C CA . LEU A 1 87 ? 5.364 4.684 0.484 1.00 85.81 87 LEU A CA 1
ATOM 671 C C . LEU A 1 87 ? 4.217 5.431 -0.195 1.00 85.81 87 LEU A C 1
ATOM 673 O O . LEU A 1 87 ? 4.269 5.783 -1.378 1.00 85.81 87 LEU A O 1
ATOM 677 N N . PHE A 1 88 ? 3.168 5.699 0.571 1.00 82.94 88 PHE A N 1
ATOM 678 C CA . PHE A 1 88 ? 1.990 6.393 0.084 1.00 82.94 88 PHE A CA 1
ATOM 679 C C . PHE A 1 88 ? 2.086 7.877 0.426 1.00 82.94 88 PHE A C 1
ATOM 681 O O . PHE A 1 88 ? 2.082 8.246 1.599 1.00 82.94 88 PHE A O 1
ATOM 688 N N . ASN A 1 89 ? 2.130 8.736 -0.599 1.00 72.31 89 ASN A N 1
ATOM 689 C CA . ASN A 1 89 ? 2.333 10.171 -0.398 1.00 72.31 89 ASN A CA 1
ATOM 690 C C . ASN A 1 89 ? 1.218 10.783 0.488 1.00 72.31 89 ASN A C 1
ATOM 692 O O . ASN A 1 89 ? 0.035 10.626 0.153 1.00 72.31 89 ASN A O 1
ATOM 696 N N . PRO A 1 90 ? 1.560 11.450 1.607 1.00 61.34 90 PRO A N 1
ATOM 697 C CA . PRO A 1 90 ? 0.595 12.139 2.463 1.00 61.34 90 PRO A CA 1
ATOM 698 C C . PRO A 1 90 ? 0.166 13.517 1.923 1.00 61.34 90 PRO A C 1
ATOM 700 O O . PRO A 1 90 ? -0.893 14.011 2.316 1.00 61.34 90 PRO A O 1
ATOM 703 N N . CYS A 1 91 ? 0.948 14.128 1.024 1.00 56.81 91 CYS A N 1
ATOM 704 C CA . CYS A 1 91 ? 0.731 15.478 0.492 1.00 56.81 91 CYS A CA 1
ATOM 705 C C . CYS A 1 91 ? 0.458 15.476 -1.028 1.00 56.81 91 CYS A C 1
ATOM 707 O O . CYS A 1 91 ? 0.896 14.590 -1.755 1.00 56.81 91 CYS A O 1
ATOM 709 N N . GLY A 1 92 ? -0.250 16.492 -1.537 1.00 50.97 92 GLY A N 1
ATOM 710 C CA . GLY A 1 92 ? -0.654 16.576 -2.953 1.00 50.97 92 GLY A CA 1
ATOM 711 C C . GLY A 1 92 ? -1.964 15.837 -3.252 1.00 50.97 92 GLY A C 1
ATOM 712 O O . GLY A 1 92 ? -2.721 15.544 -2.327 1.00 50.97 92 GLY A O 1
ATOM 713 N N . ASN A 1 93 ? -2.266 15.569 -4.533 1.00 55.69 93 ASN A N 1
ATOM 714 C CA . ASN A 1 93 ? -3.450 14.790 -4.928 1.00 55.69 93 ASN A CA 1
ATOM 715 C C . ASN A 1 93 ? -3.446 13.466 -4.155 1.00 55.69 93 ASN A C 1
ATOM 717 O O . ASN A 1 93 ? -2.619 12.592 -4.406 1.00 55.69 93 ASN A O 1
ATOM 721 N N . GLN A 1 94 ? -4.347 13.363 -3.175 1.00 54.78 94 GLN A N 1
ATOM 722 C CA . GLN A 1 94 ? -4.161 12.517 -1.991 1.00 54.78 94 GLN A CA 1
ATOM 723 C C . GLN A 1 94 ? -4.047 11.022 -2.302 1.00 54.78 94 GLN A C 1
ATOM 725 O O . GLN A 1 94 ? -3.585 10.271 -1.454 1.00 54.78 94 GLN A O 1
ATOM 730 N N . ASP A 1 95 ? -4.367 10.603 -3.525 1.00 60.97 95 ASP A N 1
ATOM 731 C CA . ASP A 1 95 ? -4.457 9.208 -3.949 1.00 60.97 95 ASP A CA 1
ATOM 732 C C . ASP A 1 95 ? -3.741 8.943 -5.281 1.00 60.97 95 ASP A C 1
ATOM 734 O O . ASP A 1 95 ? -3.880 7.869 -5.857 1.00 60.97 95 ASP A O 1
ATOM 738 N N . SER A 1 96 ? -2.995 9.914 -5.820 1.00 63.84 96 SER A N 1
ATOM 739 C CA . SER A 1 96 ? -2.493 9.815 -7.192 1.00 63.84 96 SER A CA 1
ATOM 740 C C . SER A 1 96 ? -1.117 9.181 -7.323 1.00 63.84 96 SER A C 1
ATOM 742 O O . SER A 1 96 ? -0.720 8.944 -8.455 1.00 63.84 96 SER A O 1
ATOM 744 N N . SER A 1 97 ? -0.369 8.913 -6.247 1.00 73.75 97 SER A N 1
ATOM 745 C CA . SER A 1 97 ? 0.964 8.310 -6.373 1.00 73.75 97 SER A CA 1
ATOM 746 C C . SER A 1 97 ? 1.360 7.358 -5.245 1.00 73.75 97 SER A C 1
ATOM 748 O O . SER A 1 97 ? 0.934 7.496 -4.093 1.00 73.75 97 SER A O 1
ATOM 750 N N . VAL A 1 98 ? 2.213 6.398 -5.608 1.00 78.56 98 VAL A N 1
ATOM 751 C CA . VAL A 1 98 ? 2.930 5.490 -4.703 1.00 78.56 98 VAL A CA 1
ATOM 752 C C . VAL A 1 98 ? 4.407 5.518 -5.074 1.00 78.56 98 VAL A C 1
ATOM 754 O O . VAL A 1 98 ? 4.747 5.390 -6.250 1.00 78.56 98 VAL A O 1
ATOM 757 N N . THR A 1 99 ? 5.266 5.675 -4.077 1.00 79.06 99 THR A N 1
ATOM 758 C CA . THR A 1 99 ? 6.722 5.733 -4.222 1.00 79.06 99 THR A CA 1
ATOM 759 C C . THR A 1 99 ? 7.330 4.437 -3.695 1.00 79.06 99 THR A C 1
ATOM 761 O O . THR A 1 99 ? 6.859 3.899 -2.698 1.00 79.06 99 THR A O 1
ATOM 764 N N . ILE A 1 100 ? 8.370 3.929 -4.348 1.00 78.44 100 ILE A N 1
ATOM 765 C CA . ILE A 1 100 ? 9.278 2.948 -3.746 1.00 78.44 100 ILE A CA 1
ATOM 766 C C . ILE A 1 100 ? 10.281 3.741 -2.939 1.00 78.44 100 ILE A C 1
ATOM 768 O O . ILE A 1 100 ? 10.953 4.604 -3.498 1.00 78.44 100 ILE A O 1
ATOM 772 N N . ALA A 1 101 ? 10.333 3.489 -1.642 1.00 72.00 101 ALA A N 1
ATOM 773 C CA . ALA A 1 101 ? 11.164 4.215 -0.696 1.00 72.00 101 ALA A CA 1
ATOM 774 C C . ALA A 1 101 ? 12.115 3.254 0.008 1.00 72.00 101 ALA A C 1
ATOM 776 O O . ALA A 1 101 ? 11.677 2.190 0.437 1.00 72.00 101 ALA A O 1
ATOM 777 N N . ASP A 1 102 ? 13.373 3.648 0.173 1.00 69.75 102 ASP A N 1
ATOM 778 C CA . ASP A 1 102 ? 14.315 2.922 1.022 1.00 69.75 102 ASP A CA 1
ATOM 779 C C . ASP A 1 102 ? 14.220 3.508 2.433 1.00 69.75 102 ASP A C 1
ATOM 781 O O . ASP A 1 102 ? 14.396 4.713 2.616 1.00 69.75 102 ASP A O 1
ATOM 785 N N . ASN A 1 103 ? 13.931 2.676 3.440 1.00 59.62 103 ASN A N 1
ATOM 786 C CA . ASN A 1 103 ? 13.854 3.099 4.849 1.00 59.62 103 ASN A CA 1
ATOM 787 C C . ASN A 1 103 ? 12.941 4.324 5.099 1.00 59.62 103 ASN A C 1
ATOM 789 O O . ASN A 1 103 ? 13.329 5.249 5.811 1.00 59.62 103 ASN A O 1
ATOM 793 N N . ASP A 1 104 ? 11.752 4.353 4.484 1.00 52.69 104 ASP A N 1
ATOM 794 C CA . ASP A 1 104 ? 10.772 5.456 4.564 1.00 52.69 104 ASP A CA 1
ATOM 795 C C . ASP A 1 104 ? 11.277 6.835 4.057 1.00 52.69 104 ASP A C 1
ATOM 797 O O . ASP A 1 104 ? 10.557 7.833 4.142 1.00 52.69 104 ASP A O 1
ATOM 801 N N . ALA A 1 105 ? 12.475 6.906 3.463 1.00 52.19 105 ALA A N 1
ATOM 802 C CA . ALA A 1 105 ? 12.981 8.070 2.738 1.00 52.19 105 ALA A CA 1
ATOM 803 C C . ALA A 1 105 ? 12.668 7.938 1.238 1.00 52.19 105 ALA A C 1
ATOM 805 O O . ALA A 1 105 ? 12.620 6.832 0.703 1.00 52.19 105 ALA A O 1
ATOM 806 N N . TYR A 1 106 ? 12.440 9.059 0.539 1.00 58.09 106 TYR A N 1
ATOM 807 C CA . TYR A 1 106 ? 12.148 9.052 -0.902 1.00 58.09 106 TYR A CA 1
ATOM 808 C C . TYR A 1 106 ? 13.120 8.155 -1.671 1.00 58.09 106 TYR A C 1
ATOM 810 O O . TYR A 1 106 ? 14.325 8.395 -1.656 1.00 58.09 106 TYR A O 1
ATOM 818 N N . GLY A 1 107 ? 12.587 7.150 -2.362 1.00 59.62 107 GLY A N 1
ATOM 819 C CA . GLY A 1 107 ? 13.372 6.339 -3.279 1.00 59.62 107 GLY A CA 1
ATOM 820 C C . GLY A 1 107 ? 13.203 6.806 -4.724 1.00 59.62 107 GLY A C 1
ATOM 821 O O . GLY A 1 107 ? 12.359 7.652 -5.039 1.00 59.62 107 GLY A O 1
ATOM 822 N N . PRO A 1 108 ? 14.034 6.275 -5.628 1.00 60.72 108 PRO A N 1
ATOM 823 C CA . PRO A 1 108 ? 14.208 6.803 -6.972 1.00 60.72 108 PRO A CA 1
ATOM 824 C C . PRO A 1 108 ? 13.058 6.456 -7.916 1.00 60.72 108 PRO A C 1
ATOM 826 O O . PRO A 1 108 ? 13.178 6.811 -9.077 1.00 60.72 108 PRO A O 1
ATOM 829 N N . ALA A 1 109 ? 12.003 5.756 -7.463 1.00 71.75 109 ALA A N 1
ATOM 830 C CA . ALA A 1 109 ? 10.911 5.203 -8.270 1.00 71.75 109 ALA A CA 1
ATOM 831 C C . ALA A 1 109 ? 9.516 5.569 -7.738 1.00 71.75 109 ALA A C 1
ATOM 833 O O . ALA A 1 109 ? 9.242 5.383 -6.558 1.00 71.75 109 ALA A O 1
ATOM 834 N N . TYR A 1 110 ? 8.593 6.018 -8.597 1.00 74.31 110 TYR A N 1
ATOM 835 C CA . TYR A 1 110 ? 7.170 6.159 -8.250 1.00 74.31 110 TYR A CA 1
ATOM 836 C C . TYR A 1 110 ? 6.256 5.788 -9.417 1.00 74.31 110 TYR A C 1
ATOM 838 O O . TYR A 1 110 ? 6.636 5.867 -10.581 1.00 74.31 110 TYR A O 1
ATOM 846 N N . THR A 1 111 ? 5.015 5.431 -9.097 1.00 75.31 111 THR A N 1
ATOM 847 C CA . THR A 1 111 ? 3.931 5.275 -10.068 1.00 75.31 111 THR A CA 1
ATOM 848 C C . THR A 1 111 ? 2.810 6.250 -9.766 1.00 75.31 111 THR A C 1
ATOM 850 O O . THR A 1 111 ? 2.461 6.478 -8.605 1.00 75.31 111 THR A O 1
ATOM 853 N N . LEU A 1 112 ? 2.196 6.776 -10.825 1.00 77.50 112 LEU A N 1
ATOM 854 C CA . LEU A 1 112 ? 0.895 7.416 -10.723 1.00 77.50 112 LEU A CA 1
ATOM 855 C C . LEU A 1 112 ? -0.212 6.368 -10.706 1.00 77.50 112 LEU A C 1
ATOM 857 O O . LEU A 1 112 ? -0.157 5.368 -11.423 1.00 77.50 112 LEU A O 1
ATOM 861 N N . LEU A 1 113 ? -1.238 6.616 -9.906 1.00 79.50 113 LEU A N 1
ATOM 862 C CA . LEU A 1 113 ? -2.478 5.864 -9.936 1.00 79.50 113 LEU A CA 1
ATOM 863 C C . LEU A 1 113 ? -3.457 6.615 -10.831 1.00 79.50 113 LEU A C 1
ATOM 865 O O . LEU A 1 113 ? -3.792 7.767 -10.564 1.00 79.50 113 LEU A O 1
ATOM 869 N N . GLN A 1 114 ? -3.919 5.956 -11.89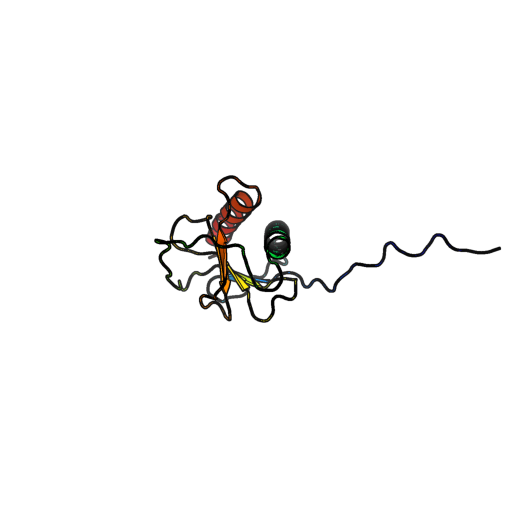3 1.00 78.12 114 GLN A N 1
ATOM 870 C CA . GLN A 1 114 ? -4.956 6.512 -12.756 1.00 78.12 114 GLN A CA 1
ATOM 871 C C . GLN A 1 114 ? -6.215 6.780 -11.925 1.00 78.12 114 GLN A C 1
ATOM 873 O O . GLN A 1 114 ? -6.740 5.859 -11.293 1.00 78.12 114 GLN A O 1
ATOM 878 N N . GLU A 1 115 ? -6.693 8.023 -11.941 1.00 81.19 115 GLU A N 1
ATOM 879 C CA . GLU A 1 115 ? -7.888 8.437 -11.205 1.00 81.19 115 GLU A CA 1
ATOM 880 C C . GLU A 1 115 ? -9.082 7.532 -11.541 1.00 81.19 115 GLU A C 1
ATOM 882 O O . GLU A 1 115 ? -9.260 7.113 -12.687 1.00 81.19 115 GLU A O 1
ATOM 887 N N . ASN A 1 116 ? -9.878 7.186 -10.526 1.00 80.50 116 ASN A N 1
ATOM 888 C CA . ASN A 1 116 ? -11.017 6.263 -10.613 1.00 80.50 116 ASN A CA 1
ATOM 889 C C . ASN A 1 116 ? -10.686 4.824 -11.057 1.00 80.50 116 ASN A C 1
ATOM 891 O O . ASN A 1 116 ? -11.591 3.996 -11.173 1.00 80.50 116 ASN A O 1
ATOM 895 N N . SER A 1 117 ? -9.413 4.469 -11.260 1.00 82.88 117 SER A N 1
ATOM 896 C CA . SER A 1 117 ? -9.033 3.065 -11.428 1.00 82.88 117 SER A CA 1
ATOM 897 C C . SER A 1 117 ? -9.286 2.271 -10.144 1.00 82.88 117 SER A C 1
ATOM 899 O O . SER A 1 117 ? -9.303 2.815 -9.038 1.00 82.88 117 SER A O 1
ATOM 901 N N . LYS A 1 118 ? -9.411 0.943 -10.270 1.00 85.12 118 LYS A N 1
ATOM 902 C CA . LYS A 1 118 ? -9.586 0.057 -9.109 1.00 85.12 118 LYS A CA 1
ATOM 903 C C . LYS A 1 118 ? -8.486 0.254 -8.057 1.00 85.12 118 LYS A C 1
ATOM 905 O O . LYS A 1 118 ? -8.787 0.287 -6.872 1.00 85.12 118 LYS A O 1
ATOM 910 N N . LEU A 1 119 ? -7.224 0.391 -8.479 1.00 85.06 119 LEU A N 1
ATOM 911 C CA . LEU A 1 119 ? -6.103 0.601 -7.556 1.00 85.06 119 LEU A CA 1
ATOM 912 C C . LEU A 1 119 ? -6.175 1.971 -6.878 1.00 85.06 119 LEU A C 1
ATOM 914 O O . LEU A 1 119 ? -5.954 2.057 -5.676 1.00 85.06 119 LEU A O 1
ATOM 918 N N . TRP A 1 120 ? -6.542 3.013 -7.623 1.00 85.50 120 TRP A N 1
ATOM 919 C CA . TRP A 1 120 ? -6.738 4.351 -7.069 1.00 85.50 120 TRP A CA 1
ATOM 920 C C . TRP A 1 120 ? -7.829 4.375 -5.993 1.00 85.50 120 TRP A C 1
ATOM 922 O O . TRP A 1 120 ? -7.582 4.856 -4.892 1.00 85.50 120 TRP A O 1
ATOM 932 N N . LEU A 1 121 ? -8.995 3.774 -6.264 1.00 84.81 121 LEU A N 1
ATOM 933 C CA . LEU A 1 121 ? -10.088 3.674 -5.289 1.00 84.81 121 LEU A CA 1
ATOM 934 C C . LEU A 1 121 ? -9.662 2.894 -4.038 1.00 84.81 121 LEU A C 1
ATOM 936 O O . LEU A 1 121 ? -9.890 3.354 -2.924 1.00 84.81 121 LEU A O 1
ATOM 940 N N . MET A 1 122 ? -8.977 1.757 -4.214 1.00 88.12 122 MET A N 1
ATOM 941 C CA . MET A 1 122 ? -8.468 0.969 -3.085 1.00 88.12 122 MET A CA 1
ATOM 942 C C . MET A 1 122 ? -7.490 1.770 -2.220 1.00 88.12 122 MET A C 1
ATOM 944 O O . MET A 1 122 ? -7.593 1.722 -0.999 1.00 88.12 122 MET A O 1
ATOM 948 N N . VAL A 1 123 ? -6.560 2.510 -2.832 1.00 86.50 123 VAL A N 1
ATOM 949 C CA . VAL A 1 123 ? -5.576 3.325 -2.101 1.00 86.50 123 VAL A CA 1
ATOM 950 C C . VAL A 1 123 ? -6.243 4.502 -1.394 1.00 86.50 123 VAL A C 1
ATOM 952 O O . VAL A 1 123 ? -5.897 4.784 -0.247 1.00 86.50 123 VAL A O 1
ATOM 955 N N . LYS A 1 124 ? -7.237 5.134 -2.022 1.00 84.94 124 LYS A N 1
ATOM 956 C CA . LYS A 1 124 ? -8.045 6.190 -1.407 1.00 84.94 124 LYS A CA 1
ATOM 957 C C . LYS A 1 124 ? -8.784 5.710 -0.163 1.00 84.94 124 LYS A C 1
ATOM 959 O O . LYS A 1 124 ? -8.664 6.308 0.908 1.00 84.94 124 LYS A O 1
ATOM 964 N N . ASP A 1 125 ? -9.515 4.607 -0.283 1.00 85.88 125 ASP A N 1
ATOM 965 C CA . ASP A 1 125 ? -10.274 4.035 0.830 1.00 85.88 125 ASP A CA 1
ATOM 966 C C . ASP A 1 125 ? -9.341 3.555 1.946 1.00 85.88 125 ASP A C 1
ATOM 968 O O . ASP A 1 125 ? -9.588 3.813 3.126 1.00 85.88 125 ASP A O 1
ATOM 972 N N . PHE A 1 126 ? -8.221 2.929 1.575 1.00 87.69 126 PHE A N 1
ATOM 973 C CA . PHE A 1 126 ? -7.157 2.539 2.494 1.00 87.69 126 PHE A CA 1
ATOM 974 C C . PHE A 1 126 ? -6.616 3.735 3.283 1.00 87.69 126 PHE A C 1
ATOM 976 O O . PHE A 1 126 ? -6.603 3.688 4.511 1.00 87.69 126 PHE A O 1
ATOM 983 N N . LYS A 1 127 ? -6.234 4.831 2.617 1.00 83.00 127 LYS A N 1
ATOM 984 C CA . LYS A 1 127 ? -5.729 6.040 3.286 1.00 83.00 127 LYS A CA 1
ATOM 985 C C . LYS A 1 127 ? -6.754 6.638 4.242 1.00 83.00 127 LYS A C 1
ATOM 987 O O . LYS A 1 127 ? -6.401 6.999 5.363 1.00 83.00 127 LYS A O 1
ATOM 992 N N . ASN A 1 128 ? -8.018 6.714 3.829 1.00 83.38 128 ASN A N 1
ATOM 993 C CA . ASN A 1 128 ? -9.092 7.214 4.685 1.00 83.38 12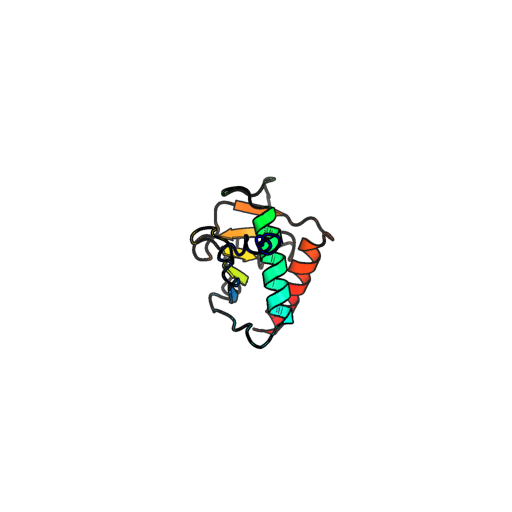8 ASN A CA 1
ATOM 994 C C . ASN A 1 128 ? -9.291 6.336 5.923 1.00 83.38 128 ASN A C 1
ATOM 996 O O . ASN A 1 128 ? -9.400 6.863 7.026 1.00 83.38 128 ASN A O 1
ATOM 1000 N N . ARG A 1 129 ? -9.263 5.011 5.758 1.00 84.31 129 ARG A N 1
ATOM 1001 C CA . ARG A 1 129 ? -9.357 4.058 6.868 1.00 84.31 129 ARG A CA 1
ATOM 1002 C C . ARG A 1 129 ? -8.161 4.148 7.813 1.00 84.31 129 ARG A C 1
ATOM 1004 O O . ARG A 1 129 ? -8.323 4.127 9.022 1.00 84.31 129 ARG A O 1
ATOM 1011 N N . VAL A 1 130 ? -6.9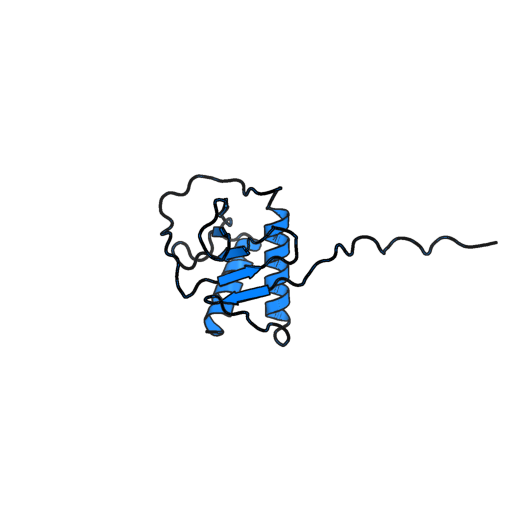51 4.265 7.281 1.00 83.25 130 VAL A N 1
ATOM 1012 C CA . VAL A 1 130 ? -5.728 4.324 8.089 1.00 83.25 130 VAL A CA 1
ATOM 1013 C C . VAL A 1 130 ? -5.637 5.627 8.892 1.00 83.25 130 VAL A C 1
ATOM 1015 O O . VAL A 1 130 ? -5.142 5.616 10.017 1.00 83.25 130 VAL A O 1
ATOM 1018 N N . ARG A 1 131 ? -6.186 6.738 8.382 1.00 78.62 131 ARG A N 1
ATOM 1019 C CA . ARG A 1 131 ? -6.304 8.000 9.135 1.00 78.62 131 ARG A CA 1
ATOM 1020 C C . ARG A 1 131 ? -7.145 7.870 10.407 1.00 78.62 131 ARG A C 1
ATOM 1022 O O . ARG A 1 131 ? -6.896 8.624 11.337 1.00 78.62 131 ARG A O 1
ATOM 1029 N N . THR A 1 132 ? -8.095 6.935 10.475 1.00 79.12 132 THR A N 1
ATOM 1030 C CA . THR A 1 132 ? -8.899 6.708 11.691 1.00 79.12 132 THR A CA 1
ATOM 1031 C C . THR A 1 132 ? -8.213 5.799 12.713 1.00 79.12 132 THR A C 1
ATOM 1033 O O . THR A 1 132 ? -8.786 5.544 13.766 1.00 79.12 132 THR A O 1
ATOM 1036 N N . LEU A 1 133 ? -7.037 5.249 12.388 1.00 76.69 133 LEU A N 1
ATOM 1037 C CA . LEU A 1 133 ? -6.244 4.396 13.284 1.00 76.69 133 LEU A CA 1
ATOM 1038 C C . LEU A 1 133 ? -5.158 5.176 14.045 1.00 76.69 133 LEU A C 1
ATOM 1040 O O . LEU A 1 133 ? -4.489 4.588 14.894 1.00 76.69 133 LEU A O 1
ATOM 1044 N N . LYS A 1 134 ? -4.960 6.455 13.704 1.00 64.56 134 LYS A N 1
ATOM 1045 C CA . LYS A 1 134 ? -4.079 7.395 14.407 1.00 64.56 134 LYS A CA 1
ATOM 1046 C C . LYS A 1 134 ? -4.765 7.933 15.656 1.00 64.56 134 LYS A C 1
ATOM 1048 O O . LYS A 1 134 ? -4.056 8.068 16.675 1.00 64.56 134 LYS A O 1
#

Foldseek 3Di:
DDDDPPDDPPPDPPVQDQKWKDWLNDTDPCVVPVPLSVLLLVLLVVVVVQDDPQEHDDDDDDDFPQDLDSGWIWIHHSDPPDQWIFTQRPTDPRQFKTATDRPSHGDPYMHTDDPPDPSSVSSVVSVVVVVVVD

Radius of gyration: 17.06 Å; chains: 1; bounding box: 26×71×31 Å

Sequence (134 aa):
MRNCLLVLFFITSLMYANPELYIGGKKIDMSKDLDLKKVVLAIDDSLHKRWIGGQFVFPELIGLCGCACDDGISVKSGYDIGDSVWLFNPCGNQDSSVTIADNDAYGPAYTLLQENSKLWLMVKDFKNRVRTLK

Secondary structure (DSSP, 8-state):
----S---S-------PPPEEEETTEEP--TT-HHHHHHHHHHHHHHHHH-BTTB--PPP-TT------TT-EEEE-SS-BTBEEEEEPSSSSTTSEEEEEETTEEEEEEEEPPTTSHHHHHHHHHHHHHHTT-

pLDDT: mean 72.55, std 17.41, range [37.84, 94.06]